Protein AF-A0A3P1W3Q6-F1 (afdb_monomer_lite)

Foldseek 3Di:
DVVVVVVVVVLVVCLVPPDLLVLLVVLLCVCCVVPVPDADDLCNSCVNSVHDSVSSVVSVVVCVVVVNCVPRHPDPPPD

Secondary structure (DSSP, 8-state):
-HHHHHHHHHHHHHHHHS-HHHHHHHHHHHHHHH-TTS---HHHHHHHHTS-HHHHHHHHHHHHHTTSSTTTS------

pLDDT: mean 75.77, std 12.67, range [37.78, 89.88]

Structure (mmCIF, N/CA/C/O backbone):
data_AF-A0A3P1W3Q6-F1
#
_entry.id   AF-A0A3P1W3Q6-F1
#
loop_
_atom_site.group_PDB
_atom_site.id
_atom_site.type_symbol
_atom_site.label_atom_id
_atom_site.label_alt_id
_atom_site.label_comp_id
_atom_site.label_asym_id
_atom_site.label_entity_id
_atom_site.label_seq_id
_atom_site.pdbx_PDB_ins_code
_atom_site.Cartn_x
_atom_site.Cartn_y
_atom_site.Cartn_z
_atom_site.occupancy
_atom_site.B_iso_or_equiv
_atom_site.auth_seq_id
_atom_site.auth_comp_id
_atom_site.auth_asym_id
_atom_site.auth_atom_id
_atom_site.pdbx_PDB_model_num
ATOM 1 N N . LEU A 1 1 ? 17.684 -11.225 -4.543 1.00 56.56 1 LEU A N 1
ATOM 2 C CA . LEU A 1 1 ? 18.271 -10.122 -5.332 1.00 56.56 1 LEU A CA 1
ATOM 3 C C . LEU A 1 1 ? 17.573 -9.872 -6.668 1.00 56.56 1 LEU A C 1
ATOM 5 O O . LEU A 1 1 ? 16.912 -8.854 -6.767 1.00 56.56 1 LEU A O 1
ATOM 9 N N . ALA A 1 2 ? 17.649 -10.757 -7.674 1.00 72.94 2 ALA A N 1
ATOM 10 C CA . ALA A 1 2 ? 17.067 -10.464 -8.999 1.00 72.94 2 ALA A CA 1
ATOM 11 C C . ALA A 1 2 ? 15.534 -10.265 -8.993 1.00 72.94 2 ALA A C 1
ATOM 13 O O . ALA A 1 2 ? 15.028 -9.395 -9.693 1.00 72.94 2 ALA A O 1
ATOM 14 N N . ASN A 1 3 ? 14.800 -11.022 -8.168 1.00 72.75 3 ASN A N 1
ATOM 15 C CA . ASN A 1 3 ? 13.342 -10.882 -8.068 1.00 72.75 3 ASN A CA 1
ATOM 16 C C . ASN A 1 3 ? 12.914 -9.597 -7.344 1.00 72.75 3 ASN A C 1
ATOM 18 O O . ASN A 1 3 ? 11.999 -8.933 -7.804 1.00 72.75 3 ASN A O 1
ATOM 22 N N . GLU A 1 4 ? 13.606 -9.213 -6.268 1.00 75.06 4 GLU A N 1
ATOM 23 C CA . GLU A 1 4 ? 13.293 -7.989 -5.509 1.00 75.06 4 GLU A CA 1
ATOM 24 C C . GLU A 1 4 ? 13.542 -6.729 -6.345 1.00 75.06 4 GLU A C 1
ATOM 26 O O . GLU A 1 4 ? 12.770 -5.776 -6.284 1.00 75.06 4 GLU A O 1
ATOM 31 N N . LEU A 1 5 ? 14.602 -6.748 -7.159 1.00 79.12 5 LEU A N 1
ATOM 32 C CA . LEU A 1 5 ? 14.901 -5.691 -8.123 1.00 79.12 5 LEU A CA 1
ATOM 33 C C . LEU A 1 5 ? 13.815 -5.600 -9.193 1.00 79.12 5 LEU A C 1
ATOM 35 O O . LEU A 1 5 ? 13.296 -4.517 -9.442 1.00 79.12 5 LEU A O 1
ATOM 39 N N . ARG A 1 6 ? 13.414 -6.742 -9.759 1.00 78.38 6 ARG A N 1
ATOM 40 C CA . ARG A 1 6 ? 12.336 -6.799 -10.747 1.00 78.38 6 ARG A CA 1
ATOM 41 C C . ARG A 1 6 ? 11.010 -6.292 -10.177 1.00 78.38 6 ARG A C 1
ATOM 43 O O . ARG A 1 6 ? 10.329 -5.519 -10.839 1.00 78.38 6 ARG A O 1
ATOM 50 N N . ASP A 1 7 ? 10.667 -6.669 -8.947 1.00 79.31 7 ASP A N 1
ATOM 51 C CA . ASP A 1 7 ? 9.445 -6.202 -8.282 1.00 79.31 7 ASP A CA 1
ATOM 52 C C . ASP A 1 7 ? 9.482 -4.689 -8.013 1.00 79.31 7 ASP A C 1
ATOM 54 O O . ASP A 1 7 ? 8.443 -4.025 -8.054 1.00 79.31 7 ASP A O 1
ATOM 58 N N . ALA A 1 8 ? 10.667 -4.133 -7.734 1.00 79.38 8 ALA A N 1
ATOM 59 C CA . ALA A 1 8 ? 10.862 -2.696 -7.567 1.00 79.38 8 ALA A CA 1
ATOM 60 C C . ALA A 1 8 ? 10.747 -1.944 -8.904 1.00 79.38 8 ALA A C 1
ATOM 62 O O . ALA A 1 8 ? 10.061 -0.923 -8.977 1.00 79.38 8 ALA A O 1
ATOM 63 N N . GLU A 1 9 ? 11.361 -2.462 -9.969 1.00 79.81 9 GLU A N 1
ATOM 64 C CA . GLU A 1 9 ? 11.274 -1.914 -11.328 1.00 79.81 9 GLU A CA 1
ATOM 65 C C . GLU A 1 9 ? 9.839 -1.951 -11.862 1.00 79.81 9 GLU A C 1
ATOM 67 O O . GLU A 1 9 ? 9.348 -0.960 -12.406 1.00 79.81 9 GLU A O 1
ATOM 72 N N . GLU A 1 10 ? 9.128 -3.059 -11.653 1.00 77.94 10 GLU A N 1
ATOM 73 C CA . GLU A 1 10 ? 7.738 -3.207 -12.074 1.00 77.94 10 GLU A CA 1
ATOM 74 C C . GLU A 1 10 ? 6.821 -2.232 -11.322 1.00 77.94 10 GLU A C 1
ATOM 76 O O . GLU A 1 10 ? 5.948 -1.605 -11.930 1.00 77.94 10 GLU A O 1
ATOM 81 N N . ARG A 1 11 ? 7.053 -2.022 -10.018 1.00 77.31 11 AR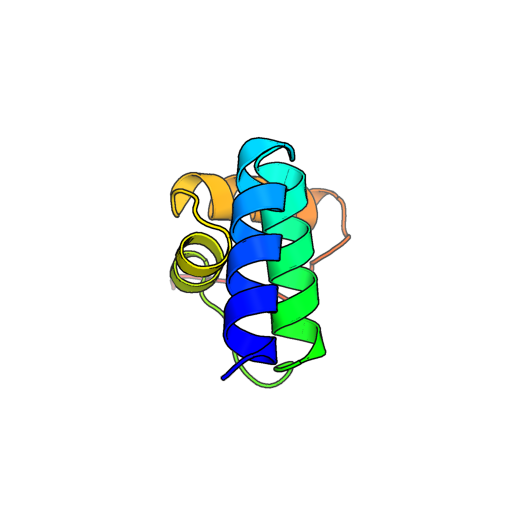G A N 1
ATOM 82 C CA . ARG A 1 11 ? 6.343 -0.997 -9.235 1.00 77.31 11 ARG A CA 1
ATOM 83 C C . ARG A 1 11 ? 6.609 0.411 -9.751 1.00 77.31 11 ARG A C 1
ATOM 85 O O . ARG A 1 11 ? 5.665 1.188 -9.902 1.00 77.31 11 ARG A O 1
ATOM 92 N N . LEU A 1 12 ? 7.866 0.738 -10.048 1.00 71.12 12 LEU A N 1
ATOM 93 C CA . LEU A 1 12 ? 8.245 2.040 -10.598 1.00 71.12 12 LEU A CA 1
ATOM 94 C C . LEU A 1 12 ? 7.581 2.285 -11.956 1.00 71.12 12 LEU A C 1
ATOM 96 O O . LEU A 1 12 ? 6.975 3.340 -12.150 1.00 71.12 12 LEU A O 1
ATOM 100 N N . ALA A 1 13 ? 7.597 1.301 -12.855 1.00 68.88 13 ALA A N 1
ATOM 101 C CA . ALA A 1 13 ? 6.922 1.392 -14.146 1.00 68.88 13 ALA A CA 1
ATOM 102 C C . ALA A 1 13 ? 5.408 1.588 -13.974 1.00 68.88 13 ALA A C 1
ATOM 104 O O . ALA A 1 13 ? 4.840 2.538 -14.513 1.00 68.88 13 ALA A O 1
ATOM 105 N N . LYS A 1 14 ? 4.750 0.772 -13.142 1.00 64.06 14 LYS A N 1
ATOM 106 C CA . LYS A 1 14 ? 3.322 0.933 -12.818 1.00 64.06 14 LYS A CA 1
ATOM 107 C C . LYS A 1 14 ? 3.020 2.320 -12.248 1.00 64.06 14 LYS A C 1
ATOM 109 O O . LYS A 1 14 ? 1.988 2.896 -12.577 1.00 64.06 14 LYS A O 1
ATOM 114 N N . SER A 1 15 ? 3.925 2.898 -11.458 1.00 62.84 15 SER A N 1
ATOM 115 C CA . SER A 1 15 ? 3.730 4.222 -10.865 1.00 62.84 15 SER A CA 1
ATOM 116 C C . SER A 1 15 ? 3.731 5.393 -11.838 1.00 62.84 15 SER A C 1
ATOM 118 O O . SER A 1 15 ? 3.014 6.366 -11.599 1.00 62.84 15 SER A O 1
ATOM 120 N N . ALA A 1 16 ? 4.464 5.274 -12.945 1.00 62.50 16 ALA A N 1
ATOM 121 C CA . ALA A 1 16 ? 4.521 6.288 -13.990 1.00 62.50 16 ALA A CA 1
ATOM 122 C C . ALA A 1 16 ? 3.298 6.254 -14.926 1.00 62.50 16 ALA A C 1
ATOM 124 O O . ALA A 1 16 ? 2.915 7.291 -15.464 1.00 62.50 16 ALA A O 1
ATOM 125 N N . TYR A 1 17 ? 2.681 5.080 -15.110 1.00 53.44 17 TYR A N 1
ATOM 126 C CA . TYR A 1 17 ? 1.609 4.873 -16.093 1.00 53.44 17 TYR A CA 1
ATOM 127 C C . TYR A 1 17 ? 0.202 4.767 -15.491 1.00 53.44 17 TYR A C 1
ATOM 129 O O . TYR A 1 17 ? -0.767 5.168 -16.138 1.00 53.44 17 TYR A O 1
ATOM 137 N N . LEU A 1 18 ? 0.057 4.235 -14.275 1.00 60.38 18 LEU A N 1
ATOM 138 C CA . LEU A 1 18 ? -1.248 4.034 -13.645 1.00 60.38 18 LEU A CA 1
ATOM 139 C C . LEU A 1 18 ? -1.699 5.267 -12.864 1.00 60.38 18 LEU A C 1
ATOM 141 O O . LEU A 1 18 ? -0.915 5.933 -12.175 1.00 60.38 18 LEU A O 1
ATOM 145 N N . ARG A 1 19 ? -3.010 5.530 -12.909 1.00 76.31 19 ARG A N 1
ATOM 146 C CA . ARG A 1 19 ? -3.631 6.548 -12.060 1.00 76.31 19 ARG A CA 1
ATOM 147 C C . ARG A 1 19 ? -3.372 6.179 -10.602 1.00 76.31 19 ARG A C 1
ATOM 149 O O . ARG A 1 19 ? -3.385 5.008 -10.234 1.00 76.31 19 ARG A O 1
ATOM 156 N N . THR A 1 20 ? -3.159 7.179 -9.751 1.00 74.00 20 THR A N 1
ATOM 157 C CA . THR A 1 20 ? -2.851 6.965 -8.327 1.00 74.00 20 THR A CA 1
ATOM 158 C C . THR A 1 20 ? -3.889 6.082 -7.620 1.00 74.00 20 THR A C 1
ATOM 160 O O . THR A 1 20 ? -3.541 5.350 -6.701 1.00 74.00 20 THR A O 1
ATOM 163 N N . LEU A 1 21 ? -5.140 6.096 -8.096 1.00 78.00 21 LEU A N 1
ATOM 164 C CA . LEU A 1 21 ? -6.214 5.204 -7.655 1.00 78.00 21 LEU A CA 1
ATOM 165 C C . LEU A 1 21 ? -5.869 3.719 -7.847 1.00 78.00 21 LEU A C 1
ATOM 167 O O . LEU A 1 21 ? -5.925 2.962 -6.881 1.00 78.00 21 LEU A O 1
ATOM 171 N N . ASP A 1 22 ? -5.452 3.320 -9.049 1.00 81.56 22 ASP A N 1
ATOM 172 C CA . ASP A 1 22 ? -5.164 1.917 -9.373 1.00 81.56 22 ASP A CA 1
ATOM 173 C C . ASP A 1 22 ? -3.982 1.391 -8.555 1.00 81.56 22 ASP A C 1
ATOM 175 O O . ASP A 1 22 ? -4.030 0.285 -8.025 1.00 81.56 22 ASP A O 1
ATOM 179 N N . ARG A 1 23 ? -2.946 2.218 -8.362 1.00 82.75 23 ARG A N 1
ATOM 180 C CA . ARG A 1 23 ? -1.791 1.853 -7.528 1.00 82.75 23 ARG A CA 1
ATOM 181 C C . ARG A 1 23 ? -2.148 1.609 -6.073 1.00 82.75 23 ARG A C 1
ATOM 183 O O . ARG A 1 23 ? -1.618 0.684 -5.463 1.00 82.75 23 ARG A O 1
ATOM 190 N N . VAL A 1 24 ? -2.989 2.466 -5.496 1.00 84.56 24 VAL A N 1
ATOM 191 C CA . VAL A 1 24 ? -3.397 2.337 -4.093 1.00 84.56 24 VAL A CA 1
ATOM 192 C C . VAL A 1 24 ? -4.258 1.088 -3.914 1.00 84.56 24 VAL A C 1
ATOM 194 O O . VAL A 1 24 ? -4.078 0.381 -2.927 1.00 84.56 24 VAL A O 1
ATOM 197 N N . ILE A 1 25 ? -5.128 0.768 -4.879 1.00 84.19 25 ILE A N 1
ATOM 198 C CA . ILE A 1 25 ? -5.916 -0.474 -4.880 1.00 84.19 25 ILE A CA 1
ATOM 199 C C . ILE A 1 25 ? -5.010 -1.703 -4.986 1.00 84.19 25 ILE A C 1
ATOM 201 O O . ILE A 1 25 ? -5.154 -2.620 -4.182 1.00 84.19 25 ILE A O 1
ATOM 205 N N . ASP A 1 26 ? -4.069 -1.716 -5.931 1.00 85.81 26 ASP A N 1
ATOM 206 C CA . ASP A 1 26 ? -3.143 -2.839 -6.131 1.00 85.81 26 ASP A CA 1
ATOM 207 C C . ASP A 1 26 ? -2.267 -3.059 -4.887 1.00 85.81 26 ASP A C 1
ATOM 209 O O . ASP A 1 26 ? -2.121 -4.177 -4.396 1.00 85.81 26 ASP A O 1
ATOM 213 N N . SER A 1 27 ? -1.782 -1.966 -4.290 1.00 86.69 27 SER A N 1
ATOM 214 C CA . SER A 1 27 ? -1.024 -1.990 -3.035 1.00 86.69 27 SER A CA 1
ATOM 215 C C . SER A 1 27 ? -1.855 -2.539 -1.876 1.00 86.69 27 SER A C 1
ATOM 217 O O . SER A 1 27 ? -1.399 -3.426 -1.157 1.00 86.69 27 SER A O 1
ATOM 219 N N . LEU A 1 28 ? -3.090 -2.056 -1.703 1.00 83.25 28 LEU A N 1
ATOM 220 C CA . LEU A 1 28 ? -4.020 -2.569 -0.694 1.00 83.25 28 LEU A CA 1
ATOM 221 C C . LEU A 1 28 ? -4.256 -4.066 -0.879 1.00 83.25 28 LEU A C 1
ATOM 223 O O . LEU A 1 28 ? -4.144 -4.829 0.079 1.00 83.25 28 LEU A O 1
ATOM 227 N N . TYR A 1 29 ? -4.551 -4.494 -2.104 1.00 85.25 29 TYR A N 1
ATOM 228 C CA . TYR A 1 29 ? -4.804 -5.891 -2.426 1.00 85.25 29 TYR A CA 1
ATOM 229 C C . TYR A 1 29 ? -3.582 -6.768 -2.133 1.00 85.25 29 TYR A C 1
ATOM 231 O O . TYR A 1 29 ? -3.701 -7.775 -1.435 1.00 85.25 29 TYR A O 1
ATOM 239 N N . PHE A 1 30 ? -2.393 -6.360 -2.581 1.00 86.75 30 PHE A N 1
ATOM 240 C CA . PHE A 1 30 ? -1.154 -7.094 -2.345 1.00 86.75 30 PHE A CA 1
ATOM 241 C C . PHE A 1 30 ? -0.841 -7.224 -0.851 1.00 86.75 30 PHE A C 1
ATOM 243 O O . PHE A 1 30 ? -0.596 -8.330 -0.366 1.00 86.75 30 PHE A O 1
ATOM 250 N N . LEU A 1 31 ? -0.868 -6.115 -0.109 1.00 85.94 31 LEU A N 1
ATOM 251 C CA . LEU A 1 31 ? -0.514 -6.088 1.312 1.00 85.94 31 LEU A CA 1
ATOM 252 C C . LEU A 1 31 ? -1.473 -6.930 2.152 1.00 85.94 31 LEU A C 1
ATOM 254 O O . LEU A 1 31 ? -1.050 -7.644 3.056 1.00 85.94 31 LEU A O 1
ATOM 258 N N . THR A 1 32 ? -2.759 -6.888 1.823 1.00 82.25 32 THR A N 1
ATOM 259 C CA . THR A 1 32 ? -3.799 -7.571 2.600 1.00 82.25 32 THR A CA 1
ATOM 260 C C . THR A 1 32 ? -3.931 -9.042 2.220 1.00 82.25 32 THR A C 1
ATOM 262 O O . THR A 1 32 ? -4.291 -9.852 3.065 1.00 82.25 32 THR A O 1
ATOM 265 N N . THR A 1 33 ? -3.549 -9.416 0.996 1.00 83.88 33 THR A N 1
ATOM 266 C CA . THR A 1 33 ? -3.466 -10.821 0.565 1.00 83.88 33 THR A CA 1
ATOM 267 C C . THR A 1 33 ? -2.226 -11.518 1.128 1.00 83.88 33 THR A C 1
ATOM 269 O O . THR A 1 33 ? -2.320 -12.649 1.598 1.00 83.88 33 THR A O 1
ATOM 272 N N . ASN A 1 34 ? -1.064 -10.857 1.111 1.00 84.12 34 ASN A N 1
ATOM 273 C CA . ASN A 1 34 ? 0.193 -11.449 1.586 1.00 84.12 34 ASN A CA 1
ATOM 274 C C . ASN A 1 34 ? 0.351 -11.360 3.112 1.00 84.12 34 ASN A C 1
ATOM 276 O O . ASN A 1 34 ? 0.939 -12.250 3.723 1.00 84.12 34 ASN A O 1
ATOM 280 N N . PHE A 1 35 ? -0.190 -10.308 3.736 1.00 84.31 35 PHE A N 1
ATOM 281 C CA . PHE A 1 35 ? -0.079 -10.051 5.174 1.00 84.31 35 PHE A CA 1
ATOM 282 C C . PHE A 1 35 ? -1.451 -9.724 5.798 1.00 84.31 35 PHE A C 1
ATOM 284 O O . PHE A 1 35 ? -1.638 -8.631 6.337 1.00 84.31 35 PHE A O 1
ATOM 291 N N . PRO A 1 36 ? -2.420 -10.662 5.768 1.00 79.12 36 PRO A N 1
ATOM 292 C CA . PRO A 1 36 ? -3.795 -10.416 6.221 1.00 79.12 36 PRO A CA 1
ATOM 293 C C . PRO A 1 36 ? -3.919 -10.157 7.728 1.00 79.12 36 PRO A C 1
ATOM 295 O O . PRO A 1 36 ? -4.909 -9.593 8.183 1.00 79.12 36 PRO A O 1
ATOM 298 N N . TYR A 1 37 ? -2.927 -10.577 8.515 1.00 78.94 37 TYR A N 1
ATOM 299 C CA . TYR A 1 37 ? -2.939 -10.456 9.976 1.00 78.94 37 TYR A CA 1
ATOM 300 C C . TYR A 1 37 ? -2.357 -9.130 10.487 1.00 78.94 37 TYR A C 1
ATOM 302 O O . TYR A 1 37 ? -2.377 -8.886 11.693 1.00 78.94 37 TYR A O 1
ATOM 310 N N . TY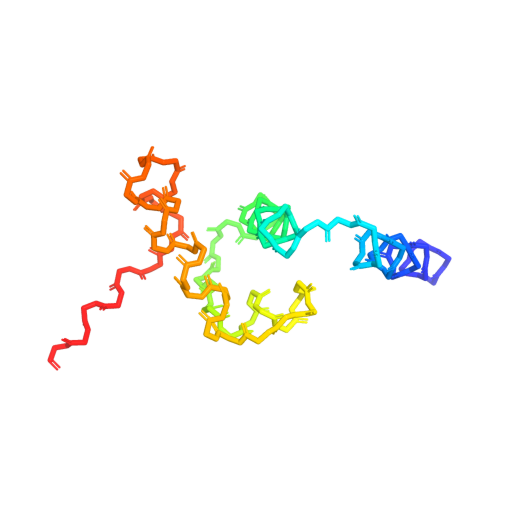R A 1 38 ? -1.819 -8.285 9.600 1.00 79.12 38 TYR A N 1
ATOM 311 C CA . TYR A 1 38 ? -1.240 -6.995 9.964 1.00 79.12 38 TYR A CA 1
ATOM 312 C C . TYR A 1 38 ? -2.205 -5.851 9.643 1.00 79.12 38 TYR A C 1
ATOM 314 O O . TYR A 1 38 ? -2.734 -5.746 8.537 1.00 79.12 38 TYR A O 1
ATOM 322 N N . ASN A 1 39 ? -2.413 -4.966 10.618 1.00 80.50 39 ASN A N 1
ATOM 323 C CA . ASN A 1 39 ? -3.242 -3.777 10.446 1.00 80.50 39 ASN A CA 1
ATOM 324 C C . ASN A 1 39 ? -2.435 -2.675 9.755 1.00 80.50 39 ASN A C 1
ATOM 326 O O . ASN A 1 39 ? -1.793 -1.865 10.420 1.00 80.50 39 ASN A O 1
ATOM 330 N N . TRP A 1 40 ? -2.498 -2.638 8.426 1.00 83.88 40 TRP A N 1
ATOM 331 C CA . TRP A 1 40 ? -1.832 -1.613 7.628 1.00 83.88 40 TRP A CA 1
ATOM 332 C C . TRP A 1 40 ? -2.429 -0.225 7.870 1.00 83.88 40 TRP A C 1
ATOM 334 O O . TRP A 1 40 ? -3.640 -0.005 7.761 1.00 83.88 40 TRP A O 1
ATOM 344 N N . THR A 1 41 ? -1.565 0.737 8.171 1.00 88.25 41 THR A N 1
ATOM 345 C CA . THR A 1 41 ? -1.932 2.147 8.275 1.00 88.25 41 THR A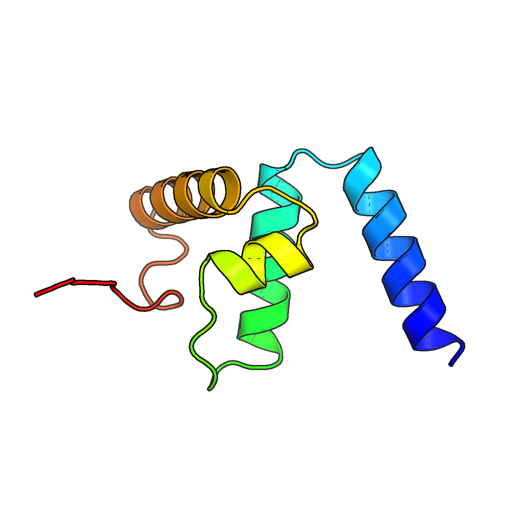 CA 1
ATOM 346 C C . THR A 1 41 ? -1.973 2.803 6.896 1.00 88.25 41 THR A C 1
ATOM 348 O O . THR A 1 41 ? -1.250 2.425 5.975 1.00 88.25 41 THR A O 1
ATOM 351 N N . TYR A 1 42 ? -2.777 3.861 6.749 1.00 86.06 42 TYR A N 1
ATOM 352 C CA . TYR A 1 42 ? -2.832 4.630 5.498 1.00 86.06 42 TYR A CA 1
ATOM 353 C C . TYR A 1 42 ? -1.479 5.214 5.084 1.00 86.06 42 TYR A C 1
ATOM 355 O O . TYR A 1 42 ? -1.240 5.404 3.896 1.00 86.06 42 TYR A O 1
ATOM 363 N N . ARG A 1 43 ? -0.605 5.491 6.057 1.00 88.38 43 ARG A N 1
ATOM 364 C CA . ARG A 1 43 ? 0.750 5.977 5.810 1.00 88.38 43 ARG A CA 1
ATOM 365 C C . ARG A 1 43 ? 1.608 4.899 5.149 1.00 88.38 43 ARG A C 1
ATOM 367 O O . ARG A 1 43 ? 2.173 5.164 4.098 1.00 88.38 43 ARG A O 1
ATOM 374 N N . GLU A 1 44 ? 1.642 3.694 5.715 1.00 88.06 44 GLU A N 1
ATOM 375 C CA . GLU A 1 44 ? 2.420 2.578 5.156 1.00 88.06 44 GLU A CA 1
ATOM 376 C C . GLU A 1 44 ? 1.932 2.209 3.749 1.00 88.06 44 GLU A C 1
ATOM 378 O O . GLU A 1 44 ? 2.732 1.972 2.848 1.00 88.06 44 GLU A O 1
ATOM 383 N N . ILE A 1 45 ? 0.612 2.222 3.532 1.00 87.94 45 ILE A N 1
ATOM 384 C CA . ILE A 1 45 ? 0.011 1.972 2.214 1.00 87.94 45 ILE A CA 1
ATOM 385 C C . ILE A 1 45 ? 0.438 3.050 1.209 1.00 87.94 45 ILE A C 1
ATOM 387 O O . ILE A 1 45 ? 0.736 2.733 0.059 1.00 87.94 45 ILE A O 1
ATOM 391 N N . ALA A 1 46 ? 0.486 4.315 1.629 1.00 88.25 46 ALA A N 1
ATOM 392 C CA . ALA A 1 46 ? 0.916 5.423 0.782 1.00 88.25 46 ALA A CA 1
ATOM 393 C C . ALA A 1 46 ? 2.415 5.355 0.450 1.00 88.25 46 ALA A C 1
ATOM 395 O O . ALA A 1 46 ? 2.793 5.529 -0.709 1.00 88.25 46 ALA A O 1
ATOM 396 N N . GLU A 1 47 ? 3.253 5.034 1.441 1.00 88.38 47 GLU A N 1
ATOM 397 C CA . GLU A 1 47 ? 4.693 4.806 1.267 1.00 88.38 47 GLU A CA 1
ATOM 398 C C . GLU A 1 47 ? 4.947 3.637 0.302 1.00 88.38 47 GLU A C 1
ATOM 400 O O . GLU A 1 47 ? 5.788 3.750 -0.589 1.00 88.38 47 GLU A O 1
ATOM 405 N N . TYR A 1 48 ? 4.165 2.556 0.395 1.00 86.56 48 TYR A N 1
ATOM 406 C CA . TYR A 1 48 ? 4.255 1.419 -0.524 1.00 86.56 48 TYR A CA 1
ATOM 407 C C . TYR A 1 48 ? 3.784 1.763 -1.949 1.00 86.56 48 TYR A C 1
ATOM 409 O O . TYR A 1 48 ? 4.424 1.367 -2.924 1.00 86.56 48 TYR A O 1
ATOM 417 N N . ALA A 1 49 ? 2.679 2.503 -2.084 1.00 85.25 49 ALA A N 1
ATOM 418 C CA . ALA A 1 49 ? 2.102 2.894 -3.375 1.00 85.25 49 ALA A CA 1
ATOM 419 C C . ALA A 1 49 ? 2.866 4.040 -4.074 1.00 85.25 49 ALA A C 1
ATOM 421 O O . ALA A 1 49 ? 2.609 4.343 -5.249 1.00 85.25 49 ALA A O 1
ATOM 422 N N . GLY A 1 50 ? 3.782 4.706 -3.364 1.00 84.62 50 GLY A N 1
ATOM 423 C CA . GLY A 1 50 ? 4.494 5.887 -3.849 1.00 84.62 50 GLY A CA 1
ATOM 424 C C . GLY A 1 50 ? 3.562 7.084 -4.047 1.00 84.62 50 GLY A C 1
ATOM 425 O O . GLY A 1 50 ? 3.598 7.736 -5.094 1.00 84.62 50 GLY A O 1
ATOM 426 N N . CYS A 1 51 ? 2.671 7.334 -3.085 1.00 85.38 51 CYS A N 1
ATOM 427 C CA . CYS A 1 51 ? 1.772 8.486 -3.084 1.00 85.38 51 CYS A CA 1
ATOM 428 C C . CYS A 1 51 ? 1.739 9.185 -1.721 1.00 85.38 51 CYS A C 1
ATOM 430 O O . CYS A 1 51 ? 2.266 8.692 -0.729 1.00 85.38 51 CYS A O 1
ATOM 432 N N . GLU A 1 52 ? 1.079 10.338 -1.657 1.00 88.94 52 GLU A N 1
ATOM 433 C CA . GLU A 1 52 ? 0.861 11.029 -0.389 1.00 88.94 52 GLU A CA 1
ATOM 434 C C . GLU A 1 52 ? -0.179 10.307 0.474 1.00 88.94 52 GLU A C 1
ATOM 436 O O . GLU A 1 52 ? -1.182 9.786 -0.031 1.00 88.94 52 GLU A O 1
ATOM 441 N N . THR A 1 53 ? 0.023 10.340 1.792 1.00 89.88 53 THR A N 1
ATOM 442 C CA . THR A 1 53 ? -0.891 9.752 2.782 1.00 89.88 53 THR A CA 1
ATOM 443 C C . THR A 1 53 ? -2.327 10.252 2.610 1.00 89.88 53 THR A C 1
ATOM 445 O O . THR A 1 53 ? -3.268 9.466 2.685 1.00 89.88 53 THR A O 1
ATOM 448 N N . GLU A 1 54 ? -2.520 11.541 2.314 1.00 86.69 54 GLU A N 1
ATOM 449 C CA . GLU A 1 54 ? -3.851 12.121 2.081 1.00 86.69 54 GLU A CA 1
ATOM 450 C C . GLU A 1 54 ? -4.547 11.517 0.857 1.00 86.69 54 GLU A C 1
ATOM 452 O O . GLU A 1 54 ? -5.754 11.256 0.880 1.00 86.69 54 GLU A O 1
ATOM 457 N N . THR A 1 55 ? -3.783 11.228 -0.199 1.00 85.62 55 THR A N 1
ATOM 458 C CA . THR A 1 55 ? -4.312 10.580 -1.400 1.00 85.62 55 THR A CA 1
ATOM 459 C C . THR A 1 55 ? -4.741 9.145 -1.102 1.00 85.62 55 THR A C 1
ATOM 461 O O . THR A 1 55 ? -5.848 8.761 -1.487 1.00 85.62 55 THR A O 1
ATOM 464 N N . ALA A 1 56 ? -3.944 8.389 -0.342 1.00 87.06 56 ALA A N 1
ATOM 465 C CA . ALA A 1 56 ? -4.317 7.045 0.099 1.00 87.06 56 ALA A CA 1
ATOM 466 C C . ALA A 1 56 ? -5.581 7.050 0.980 1.00 87.06 56 ALA A C 1
ATOM 468 O O . ALA A 1 56 ? -6.479 6.239 0.763 1.00 87.06 56 ALA A O 1
ATOM 469 N N . ILE A 1 57 ? -5.705 7.997 1.920 1.00 86.50 57 ILE A N 1
ATOM 470 C CA . ILE A 1 57 ? -6.900 8.147 2.773 1.00 86.50 57 ILE A CA 1
ATOM 471 C C . ILE A 1 57 ? -8.145 8.442 1.932 1.00 86.50 57 ILE A C 1
ATOM 473 O O . ILE A 1 57 ? -9.203 7.854 2.167 1.00 86.50 57 ILE A O 1
ATOM 477 N N . ARG A 1 58 ? -8.042 9.361 0.966 1.00 85.19 58 ARG A N 1
ATOM 478 C CA . ARG A 1 58 ? -9.159 9.741 0.092 1.00 85.19 58 ARG A CA 1
ATOM 479 C C . ARG A 1 58 ? -9.647 8.554 -0.735 1.00 85.19 58 ARG A C 1
ATOM 481 O O . ARG A 1 58 ? -10.839 8.264 -0.712 1.00 85.19 58 ARG A O 1
ATOM 488 N N . ILE A 1 59 ? -8.729 7.841 -1.388 1.00 85.06 59 ILE A N 1
ATOM 489 C CA . ILE A 1 59 ? -9.048 6.657 -2.198 1.00 85.06 59 ILE A CA 1
ATOM 490 C C . ILE A 1 59 ? -9.641 5.551 -1.321 1.00 85.06 59 ILE A C 1
ATOM 492 O O . ILE A 1 59 ? -10.668 4.975 -1.662 1.00 85.06 59 ILE A O 1
ATOM 496 N N . ALA A 1 60 ? -9.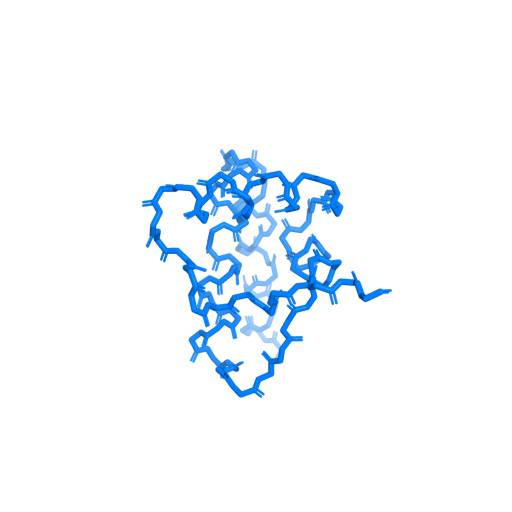060 5.291 -0.151 1.00 81.69 60 ALA A N 1
ATOM 497 C CA . ALA A 1 60 ? -9.587 4.288 0.763 1.00 81.69 60 ALA A CA 1
ATOM 498 C C . ALA A 1 60 ? -10.995 4.623 1.280 1.00 81.69 60 ALA A C 1
ATOM 500 O O . ALA A 1 60 ? -11.837 3.732 1.396 1.00 81.69 60 ALA A O 1
ATOM 501 N N . LYS A 1 61 ? -11.284 5.900 1.565 1.00 81.81 61 LYS A N 1
ATOM 502 C CA . LYS A 1 61 ? -12.644 6.349 1.903 1.00 81.81 61 LYS A CA 1
ATOM 503 C C . LYS A 1 61 ? -13.615 6.118 0.749 1.00 81.81 61 LYS A C 1
ATOM 505 O O . LYS A 1 61 ? -14.712 5.628 0.997 1.00 81.81 61 LYS A O 1
ATOM 510 N N . GLU A 1 62 ? -13.217 6.437 -0.478 1.00 81.56 62 GLU A N 1
ATOM 511 C CA . GLU A 1 62 ? -14.029 6.221 -1.681 1.00 81.56 62 GLU A CA 1
ATOM 512 C C . GLU A 1 62 ? -14.317 4.723 -1.897 1.00 81.56 62 GLU A C 1
ATOM 514 O O . GLU A 1 62 ? -15.464 4.316 -2.064 1.00 81.56 62 GLU A O 1
ATOM 519 N N . LEU A 1 63 ? -13.303 3.866 -1.752 1.00 77.38 63 LEU A N 1
ATOM 520 C CA . LEU A 1 63 ? -13.439 2.405 -1.815 1.00 77.38 63 LEU A CA 1
ATOM 521 C C . LEU A 1 63 ? -14.344 1.839 -0.716 1.00 77.38 63 LEU A C 1
ATOM 523 O O . LEU A 1 63 ? -15.102 0.896 -0.953 1.00 77.38 63 LEU A O 1
ATOM 527 N N . LYS A 1 64 ? -14.282 2.415 0.488 1.00 77.38 64 LYS A N 1
ATOM 528 C CA . LYS A 1 64 ? -15.158 2.047 1.603 1.00 77.38 64 LYS A CA 1
ATOM 529 C C . LYS A 1 64 ? -16.610 2.438 1.330 1.00 77.38 64 LYS A C 1
ATOM 531 O O . LYS A 1 64 ? -17.505 1.646 1.609 1.00 77.38 64 LYS A O 1
ATOM 536 N N . GLN A 1 65 ? -16.844 3.622 0.760 1.00 75.69 65 GLN A N 1
ATOM 537 C CA . GLN A 1 65 ? -18.178 4.069 0.338 1.00 75.69 65 GLN A CA 1
ATOM 538 C C . GLN A 1 65 ? -18.760 3.176 -0.762 1.00 75.69 65 GLN A C 1
ATOM 540 O O . GLN A 1 65 ? -19.949 2.879 -0.736 1.00 75.69 65 GLN A O 1
ATOM 545 N N . ASN A 1 66 ? -17.910 2.670 -1.656 1.00 72.94 66 ASN A N 1
ATOM 546 C CA . ASN A 1 66 ? -18.290 1.718 -2.700 1.00 72.94 66 ASN A CA 1
ATOM 547 C C . ASN A 1 66 ? -18.459 0.268 -2.193 1.00 72.94 66 ASN A C 1
ATOM 549 O O . ASN A 1 66 ? -18.722 -0.631 -2.986 1.00 72.94 66 ASN A O 1
ATOM 553 N N . GLY A 1 67 ? -18.301 0.009 -0.887 1.00 66.62 67 GLY A N 1
ATOM 554 C CA . GLY A 1 67 ? -18.521 -1.304 -0.267 1.00 66.62 67 GLY A CA 1
ATOM 555 C C . GLY A 1 67 ? -17.433 -2.355 -0.529 1.00 66.62 67 GLY A C 1
ATOM 556 O O . GLY A 1 67 ? -17.538 -3.467 -0.019 1.00 66.62 67 GLY A O 1
ATOM 557 N N . LEU A 1 68 ? -16.371 -2.013 -1.267 1.00 62.62 68 LEU A N 1
ATOM 558 C CA . LEU A 1 68 ? -15.335 -2.955 -1.713 1.00 62.62 68 LEU A CA 1
ATOM 559 C C . LEU A 1 68 ? -14.304 -3.310 -0.623 1.00 62.62 68 LEU A C 1
ATOM 561 O O . LEU A 1 68 ? -13.728 -4.390 -0.667 1.00 62.62 68 LEU A O 1
ATOM 565 N N . PHE A 1 69 ? -14.079 -2.436 0.369 1.00 64.12 69 PHE A N 1
ATOM 566 C CA . PHE A 1 69 ? -12.979 -2.577 1.349 1.00 64.12 69 PHE A CA 1
ATOM 567 C C . PHE A 1 69 ? -13.401 -2.373 2.819 1.00 64.12 69 PHE A C 1
ATOM 569 O O . PHE A 1 69 ? -12.617 -1.924 3.656 1.00 64.12 69 PHE A O 1
ATOM 576 N N . ASN A 1 70 ? -14.644 -2.710 3.176 1.00 58.88 70 ASN A N 1
ATOM 577 C CA . ASN A 1 70 ? -15.186 -2.422 4.514 1.00 5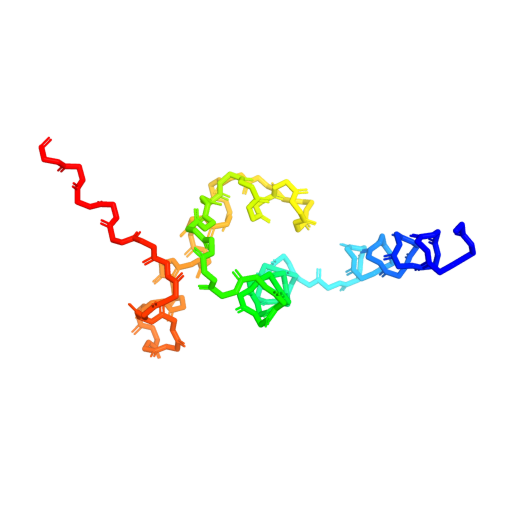8.88 70 ASN A CA 1
ATOM 578 C C . ASN A 1 70 ? -14.500 -3.185 5.672 1.00 58.88 70 ASN A C 1
ATOM 580 O O . ASN A 1 70 ? -14.531 -2.706 6.804 1.00 58.88 70 ASN A O 1
ATOM 584 N N . ASN A 1 71 ? -13.864 -4.330 5.390 1.00 56.91 71 ASN A N 1
ATOM 585 C CA . ASN A 1 71 ? -13.272 -5.221 6.402 1.00 56.91 71 ASN A CA 1
ATOM 586 C C . ASN A 1 71 ? -11.737 -5.195 6.458 1.00 56.91 71 ASN A C 1
ATOM 588 O O . ASN A 1 71 ? -11.150 -5.876 7.290 1.00 56.91 71 ASN A O 1
ATOM 592 N N . VAL A 1 72 ? -1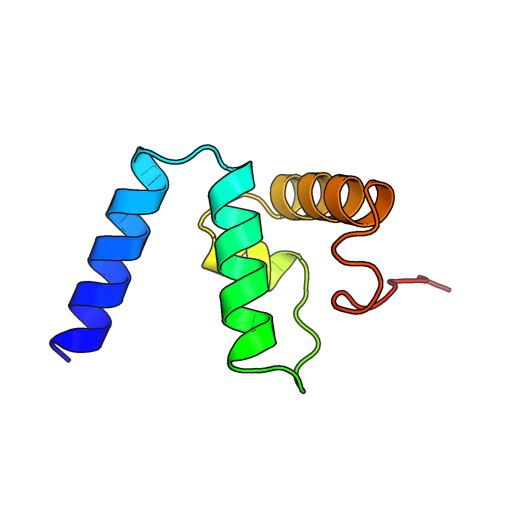1.090 -4.456 5.559 1.00 57.56 72 VAL A N 1
ATOM 593 C CA . VAL A 1 72 ? -9.645 -4.585 5.316 1.00 57.56 72 VAL A CA 1
ATOM 594 C C . VAL A 1 72 ? -8.838 -3.481 6.002 1.00 57.56 72 VAL A C 1
ATOM 596 O O . VAL A 1 72 ? -7.664 -3.658 6.306 1.00 57.56 72 VAL A O 1
ATOM 599 N N . LEU A 1 73 ? -9.468 -2.338 6.277 1.00 59.38 73 LEU A N 1
ATOM 600 C CA . LEU A 1 73 ? -8.808 -1.193 6.890 1.00 59.38 73 LEU A CA 1
ATOM 601 C C . LEU A 1 73 ? -9.327 -0.977 8.312 1.00 59.38 73 LEU A C 1
ATOM 603 O O . LEU A 1 73 ? -10.549 -0.890 8.497 1.00 59.38 73 LEU A O 1
ATOM 607 N N . PRO A 1 74 ? -8.436 -0.848 9.315 1.00 56.72 74 PRO A N 1
ATOM 608 C CA . PRO A 1 74 ? -8.851 -0.615 10.685 1.00 56.72 74 PRO A CA 1
ATOM 609 C C . PRO A 1 74 ? -9.693 0.659 10.744 1.00 56.72 74 PRO A C 1
ATOM 611 O O . PRO A 1 74 ? -9.337 1.726 10.233 1.00 56.72 74 PRO A O 1
ATOM 614 N N . ASN A 1 75 ? -10.873 0.524 11.341 1.00 51.72 75 ASN A N 1
ATOM 615 C CA . ASN A 1 75 ? -11.783 1.632 11.552 1.00 51.72 75 ASN A CA 1
ATOM 616 C C . ASN A 1 75 ? -11.119 2.533 12.599 1.00 51.72 75 ASN A C 1
ATOM 618 O O . ASN A 1 75 ? -11.240 2.269 13.793 1.00 51.72 75 ASN A O 1
ATOM 622 N N . ASN A 1 76 ? -10.389 3.564 12.165 1.00 48.72 76 ASN A N 1
ATOM 623 C CA . ASN A 1 76 ? -9.897 4.617 13.049 1.00 48.72 76 ASN A CA 1
ATOM 624 C C . ASN A 1 76 ? -11.104 5.392 13.595 1.00 48.72 76 ASN A C 1
ATOM 626 O O . ASN A 1 76 ? -11.417 6.497 13.162 1.00 48.72 76 ASN A O 1
ATOM 630 N N . LYS A 1 77 ? -11.816 4.784 14.546 1.00 41.88 77 LYS A N 1
ATOM 631 C CA . LYS A 1 77 ? -12.580 5.504 15.551 1.00 41.88 77 LYS A CA 1
ATOM 632 C C . LYS A 1 77 ? -11.547 6.020 16.543 1.00 41.88 77 LYS A C 1
ATOM 634 O O . LYS A 1 77 ? -11.264 5.372 17.545 1.00 41.88 77 LYS A O 1
ATOM 639 N N . SER A 1 78 ? -10.945 7.160 16.215 1.00 39.56 78 SER A N 1
ATOM 640 C CA . SER A 1 78 ? -10.376 8.035 17.233 1.00 39.56 78 SER A CA 1
ATOM 641 C C . SER A 1 78 ? -11.501 8.333 18.224 1.00 39.56 78 SER A C 1
ATOM 643 O O . SER A 1 78 ? -12.525 8.905 17.842 1.00 39.56 78 SER A O 1
ATOM 645 N N . LYS A 1 79 ? -11.346 7.793 19.429 1.00 37.78 79 LYS A N 1
ATOM 646 C CA . LYS A 1 79 ? -12.205 8.048 20.579 1.00 37.78 79 LYS A CA 1
ATOM 647 C C . LYS A 1 79 ? -11.921 9.442 21.123 1.00 37.78 79 LYS A C 1
ATOM 649 O O . LYS A 1 79 ? -10.744 9.857 21.022 1.00 37.78 79 LYS A O 1
#

Sequence (79 aa):
LANELRDAEERLAKSAYLRTLDRVIDSLYFLTTNFPYYNWTYREIAEYAGCETETAIRIAKELKQNGLFNNVLPNNKSK

Radius of gyration: 13.04 Å; chains: 1; bounding box: 37×24×37 Å